Protein AF-A0A8J6EGS8-F1 (afdb_monomer)

pLDDT: mean 72.05, std 14.78, range [45.22, 96.75]

InterPro domains:
  IPR000407 Nucleoside phosphatase GDA1/CD39 [PF01150] (3-52)

Mean predicted aligned error: 17.83 Å

Radius of gyration: 33.86 Å; Cα contacts (8 Å, |Δi|>4): 19; chains: 1; bounding box: 23×106×41 Å

Foldseek 3Di:
DVVVVVCCVCVVVVDDPVRVVVDDDDQDDPHDGDDVVVVVVCVVVCVVVPDPPDPPPDDDPVVVVVVVVVVVVVVVVVVVVVVVVVVVVVVVPD

Solvent-accessible surface area (backbone atoms only — not comparable to full-atom values): 5826 Å² total; per-residue (Å²): 118,66,67,59,58,51,45,42,43,42,71,67,70,59,48,44,90,84,55,49,80,75,62,77,94,68,68,58,56,96,91,43,70,67,52,69,67,55,59,49,52,36,61,75,64,59,69,59,59,91,53,67,86,57,79,79,76,55,81,52,69,67,58,55,53,50,52,53,51,51,51,53,51,52,52,52,53,51,49,51,50,52,52,48,52,54,53,48,61,65,56,78,75,115

Secondary structure (DSSP, 8-state):
-HHHHHHIIIIIS---TTTGGG----SEETTEE-SHHHHHHHHHTT-S-SS-TTTTS-S-HHHHHHHHHHHHHHHHHHHHHHHHHHHHHTTTT-

Structure (mmCIF, N/CA/C/O backbone):
data_AF-A0A8J6EGS8-F1
#
_entry.id   AF-A0A8J6EGS8-F1
#
loop_
_atom_site.group_PDB
_atom_site.id
_atom_site.type_symbol
_atom_site.label_atom_id
_atom_site.label_alt_id
_atom_site.label_comp_id
_atom_site.label_asym_id
_atom_site.label_entity_id
_atom_site.label_seq_id
_atom_site.pdbx_PDB_ins_code
_atom_site.Cartn_x
_atom_site.Cartn_y
_atom_site.Cartn_z
_atom_site.occupancy
_atom_site.B_iso_or_equiv
_atom_site.auth_seq_id
_atom_site.auth_comp_id
_atom_site.auth_asym_id
_atom_site.auth_atom_id
_atom_site.pdbx_PDB_model_num
ATOM 1 N N . MET A 1 1 ? 1.597 -39.719 -3.846 1.00 58.38 1 MET A N 1
ATOM 2 C CA . MET A 1 1 ? 1.861 -38.266 -3.988 1.00 58.38 1 MET A CA 1
ATOM 3 C C . MET A 1 1 ? 0.920 -37.398 -3.141 1.00 58.38 1 MET A C 1
ATOM 5 O O . MET A 1 1 ? 1.366 -36.401 -2.598 1.00 58.38 1 MET A O 1
ATOM 9 N N . THR A 1 2 ? -0.342 -37.794 -2.940 1.00 70.06 2 THR A N 1
ATOM 10 C CA . THR A 1 2 ? -1.340 -37.109 -2.086 1.00 70.06 2 THR A CA 1
ATOM 11 C C . THR A 1 2 ? -1.011 -37.100 -0.589 1.00 70.06 2 THR A C 1
ATOM 13 O O . THR A 1 2 ? -1.221 -36.088 0.072 1.00 70.06 2 THR A O 1
ATOM 16 N N . ASN A 1 3 ? -0.427 -38.182 -0.060 1.00 78.25 3 ASN A N 1
ATOM 17 C CA . ASN A 1 3 ? -0.070 -38.273 1.363 1.00 78.25 3 ASN A CA 1
ATOM 18 C C . ASN A 1 3 ? 0.970 -37.215 1.787 1.00 78.25 3 ASN A C 1
ATOM 20 O O . ASN A 1 3 ? 0.907 -36.676 2.883 1.00 78.25 3 ASN A O 1
ATOM 24 N N . PHE A 1 4 ? 1.895 -36.855 0.890 1.00 81.88 4 PHE A N 1
ATOM 25 C CA . PHE A 1 4 ? 2.908 -35.834 1.170 1.00 81.88 4 PHE A CA 1
ATOM 26 C C . PHE A 1 4 ? 2.285 -34.446 1.363 1.00 81.88 4 PHE A C 1
ATOM 28 O O . PHE A 1 4 ? 2.578 -33.773 2.345 1.00 81.88 4 PHE A O 1
ATOM 35 N N . ILE A 1 5 ? 1.378 -34.045 0.467 1.00 79.69 5 ILE A N 1
ATOM 36 C CA . ILE A 1 5 ? 0.691 -32.747 0.542 1.00 79.69 5 ILE A CA 1
ATOM 37 C C . ILE A 1 5 ? -0.199 -32.683 1.790 1.00 79.69 5 ILE A C 1
ATOM 39 O O . ILE A 1 5 ? -0.202 -31.673 2.491 1.00 79.69 5 ILE A O 1
ATOM 43 N N . TYR A 1 6 ? -0.895 -33.778 2.111 1.00 81.69 6 TYR A N 1
ATOM 44 C CA . TYR A 1 6 ? -1.718 -33.875 3.316 1.00 81.69 6 TYR A CA 1
ATOM 45 C C . TYR A 1 6 ? -0.889 -33.732 4.600 1.00 81.69 6 TYR A C 1
ATOM 47 O O . TYR A 1 6 ? -1.240 -32.951 5.485 1.00 81.69 6 TYR A O 1
ATOM 55 N N . LEU A 1 7 ? 0.239 -34.443 4.695 1.00 83.75 7 LEU A N 1
ATOM 56 C CA . LEU A 1 7 ? 1.141 -34.351 5.844 1.00 83.75 7 LEU A CA 1
ATOM 57 C C . LEU A 1 7 ? 1.796 -32.969 5.954 1.00 83.75 7 LEU A C 1
ATOM 59 O O . LEU A 1 7 ? 1.934 -32.457 7.060 1.00 83.75 7 LEU A O 1
ATOM 63 N N . LEU A 1 8 ? 2.159 -32.336 4.837 1.00 84.44 8 LEU A N 1
ATOM 64 C CA . LEU A 1 8 ? 2.712 -30.981 4.833 1.00 84.44 8 LEU A CA 1
ATOM 65 C C . LEU A 1 8 ? 1.689 -29.955 5.347 1.00 84.44 8 LEU A C 1
ATOM 67 O O . LEU A 1 8 ? 2.019 -29.139 6.204 1.00 84.44 8 LEU A O 1
ATOM 71 N N . ALA A 1 9 ? 0.446 -30.012 4.863 1.00 82.25 9 ALA A N 1
ATOM 72 C CA . ALA A 1 9 ? -0.608 -29.087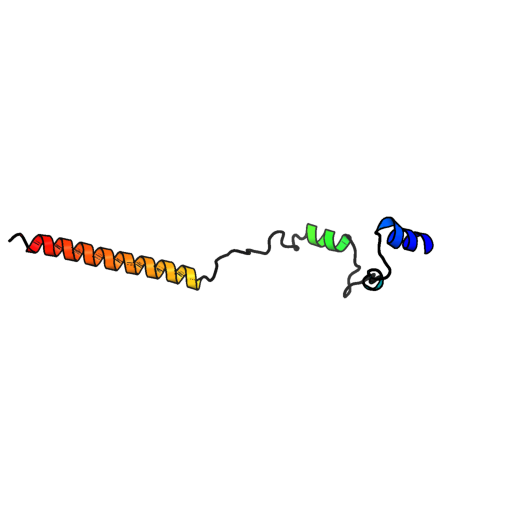 5.275 1.00 82.25 9 ALA A CA 1
ATOM 73 C C . ALA A 1 9 ? -1.000 -29.277 6.751 1.00 82.25 9 ALA A C 1
ATOM 75 O O . ALA A 1 9 ? -1.072 -28.304 7.500 1.00 82.25 9 ALA A O 1
ATOM 76 N N . SER A 1 10 ? -1.193 -30.525 7.185 1.00 80.06 10 SER A N 1
ATOM 77 C CA . SER A 1 10 ? -1.642 -30.838 8.548 1.00 80.06 10 SER A CA 1
ATOM 78 C C . SER A 1 10 ? -0.518 -30.800 9.586 1.00 80.06 10 SER A C 1
ATOM 80 O O . SER A 1 10 ? -0.671 -30.181 10.631 1.00 80.06 10 SER A O 1
ATOM 82 N N . LYS A 1 11 ? 0.633 -31.434 9.332 1.00 80.94 11 LYS A N 1
ATOM 83 C CA . LYS A 1 11 ? 1.735 -31.515 10.308 1.00 80.94 11 LYS A CA 1
ATOM 84 C C . LYS A 1 11 ? 2.764 -30.397 10.159 1.00 80.94 11 LYS A C 1
ATOM 86 O O . LYS A 1 11 ? 3.321 -29.971 11.165 1.00 80.94 11 LYS A O 1
ATOM 91 N N . GLY A 1 12 ? 3.025 -29.935 8.936 1.00 81.94 12 GLY A N 1
ATOM 92 C CA . GLY A 1 12 ? 3.983 -28.856 8.671 1.00 81.94 12 GLY A CA 1
ATOM 93 C C . GLY A 1 12 ? 3.393 -27.478 8.968 1.00 81.94 12 GLY A C 1
ATOM 94 O O . GLY A 1 12 ? 3.867 -26.775 9.856 1.00 81.94 12 GLY A O 1
ATOM 95 N N . TYR A 1 13 ? 2.326 -27.118 8.254 1.00 81.12 13 TYR A N 1
ATOM 96 C CA . TYR A 1 13 ? 1.654 -25.821 8.389 1.00 81.12 13 TYR A CA 1
ATOM 97 C C . TYR A 1 13 ? 0.582 -25.775 9.485 1.00 81.12 13 TYR A C 1
ATOM 99 O O . TYR A 1 13 ? 0.074 -24.696 9.780 1.00 81.12 13 TYR A O 1
ATOM 107 N N . LYS A 1 14 ? 0.268 -26.915 10.119 1.00 82.56 14 LYS A N 1
ATOM 108 C CA . LYS A 1 14 ? -0.707 -27.018 11.219 1.00 82.56 14 LYS A CA 1
ATOM 109 C C . LYS A 1 14 ? -2.113 -26.536 10.841 1.00 82.56 14 LYS A C 1
ATOM 111 O O . LYS A 1 14 ? -2.828 -25.999 11.684 1.00 82.56 14 LYS A O 1
ATOM 116 N N . PHE A 1 15 ? -2.516 -26.725 9.583 1.00 80.12 15 PHE A N 1
ATOM 117 C CA . PHE A 1 15 ? -3.903 -26.503 9.189 1.00 80.12 15 PHE A CA 1
ATOM 118 C C . PHE A 1 15 ? -4.801 -27.558 9.841 1.00 80.12 15 PHE A C 1
ATOM 120 O O . PHE A 1 15 ? -4.481 -28.746 9.841 1.00 80.12 15 PHE A O 1
ATOM 127 N N . ASP A 1 16 ? -5.922 -27.100 10.385 1.00 77.00 16 ASP A N 1
ATOM 128 C CA . ASP A 1 16 ? -6.926 -27.916 11.058 1.00 77.00 16 ASP A CA 1
ATOM 129 C C . ASP A 1 16 ? -8.195 -27.985 10.195 1.00 77.00 16 ASP A C 1
ATOM 131 O O . ASP A 1 16 ? -8.362 -27.212 9.247 1.00 77.00 16 ASP A O 1
ATOM 135 N N . ASN A 1 17 ? -9.125 -28.875 10.530 1.00 72.75 17 ASN A N 1
ATOM 136 C CA . ASN A 1 17 ? -10.374 -29.082 9.790 1.00 72.75 17 ASN A CA 1
ATOM 137 C C . ASN A 1 17 ? -11.242 -27.813 9.679 1.00 72.75 17 ASN A C 1
ATOM 139 O O . ASN A 1 17 ? -12.091 -27.734 8.797 1.00 72.75 17 ASN A O 1
ATOM 143 N N . GLN A 1 18 ? -11.018 -26.816 10.541 1.00 71.50 18 GLN A N 1
ATOM 144 C CA . GLN A 1 18 ? -11.677 -25.506 10.493 1.00 71.50 18 GLN A CA 1
ATOM 145 C C . GLN A 1 18 ? -10.999 -24.514 9.530 1.00 71.50 18 GLN A C 1
ATOM 147 O O . GLN A 1 18 ? -11.665 -23.646 8.974 1.00 71.50 18 GLN A O 1
ATOM 152 N N . SER A 1 19 ? -9.683 -24.621 9.309 1.00 70.12 19 SER A N 1
ATOM 153 C CA . SER A 1 19 ? -8.927 -23.712 8.430 1.00 70.12 19 SER A CA 1
ATOM 154 C C . SER A 1 19 ? -8.700 -24.274 7.028 1.00 70.12 19 SER A C 1
ATOM 156 O O . SER A 1 19 ? -8.527 -23.507 6.083 1.00 70.12 19 SER A O 1
ATOM 158 N N . PHE A 1 20 ? -8.769 -25.596 6.867 1.00 70.31 20 PHE A N 1
ATOM 159 C CA . PHE A 1 20 ? -8.638 -26.275 5.579 1.00 70.31 20 PHE A CA 1
ATOM 160 C C . PHE A 1 20 ? -9.706 -25.880 4.536 1.00 70.31 20 PHE A C 1
ATOM 162 O O . PHE A 1 20 ? -9.336 -25.689 3.378 1.00 70.31 20 PHE A O 1
ATOM 169 N N . PRO A 1 21 ? -10.992 -25.671 4.898 1.00 73.75 21 PRO A N 1
ATOM 170 C CA . PRO A 1 21 ? -12.014 -25.209 3.953 1.00 73.75 21 PRO A CA 1
ATOM 171 C C . PRO A 1 21 ? -11.739 -23.818 3.362 1.00 73.75 21 PRO A C 1
ATOM 173 O O . PRO A 1 21 ? -12.258 -23.500 2.297 1.00 73.75 21 PRO A O 1
ATOM 176 N N . ASN A 1 22 ? -10.904 -23.001 4.016 1.00 71.56 22 ASN A N 1
ATOM 177 C CA . ASN A 1 22 ? -10.506 -21.680 3.515 1.00 71.56 22 ASN A CA 1
ATOM 178 C C . ASN A 1 22 ? -9.347 -21.745 2.502 1.00 71.56 22 ASN A C 1
ATOM 180 O O . ASN A 1 22 ? -8.959 -20.718 1.943 1.00 71.56 22 ASN A O 1
ATOM 184 N N . ILE A 1 23 ? -8.774 -22.928 2.255 1.00 72.12 23 ILE A N 1
ATOM 185 C CA . ILE A 1 23 ? -7.686 -23.117 1.293 1.00 72.12 23 ILE A CA 1
ATOM 186 C C . ILE A 1 23 ? -8.289 -23.451 -0.069 1.00 72.12 23 ILE A C 1
ATOM 188 O O . ILE A 1 23 ? -8.820 -24.539 -0.287 1.00 72.12 23 ILE A O 1
ATOM 192 N N . VAL A 1 24 ? -8.155 -22.527 -1.018 1.00 74.38 24 VAL A N 1
ATOM 193 C CA . VAL A 1 24 ? -8.618 -22.737 -2.391 1.00 74.38 24 VAL A CA 1
ATOM 194 C C . VAL A 1 24 ? -7.424 -23.013 -3.299 1.00 74.38 24 VAL A C 1
ATOM 196 O O . VAL A 1 24 ? -6.595 -22.141 -3.555 1.00 74.38 24 VAL A O 1
ATOM 199 N N . PHE A 1 25 ? -7.347 -24.235 -3.822 1.00 73.62 25 PHE A N 1
ATOM 200 C CA . PHE A 1 25 ? -6.309 -24.634 -4.769 1.00 73.62 25 PHE A CA 1
ATOM 201 C C . PHE A 1 25 ? -6.634 -24.105 -6.170 1.00 73.62 25 PHE A C 1
ATOM 203 O O . PHE A 1 25 ? -7.276 -24.774 -6.977 1.00 73.62 25 PHE A O 1
ATOM 210 N N . GLN A 1 26 ? -6.183 -22.885 -6.458 1.00 70.19 26 GLN A N 1
ATOM 211 C CA . GLN A 1 26 ? -6.333 -22.238 -7.761 1.00 70.19 26 GLN A CA 1
ATOM 212 C C . GLN A 1 26 ? -4.984 -22.092 -8.460 1.00 70.19 26 GLN A C 1
ATOM 214 O O . GLN A 1 26 ? -4.002 -21.646 -7.876 1.00 70.19 26 GLN A O 1
ATOM 219 N N . LYS A 1 27 ? -4.944 -22.456 -9.744 1.00 61.16 27 LYS A N 1
ATOM 220 C CA . LYS A 1 27 ? -3.753 -22.311 -10.600 1.00 61.16 27 LYS A CA 1
ATOM 221 C C . LYS A 1 27 ? -3.744 -20.990 -11.384 1.00 61.16 27 LYS A C 1
ATOM 223 O O . LYS A 1 27 ? -2.702 -20.572 -11.889 1.00 61.16 27 LYS A O 1
ATOM 228 N N . LYS A 1 28 ? -4.903 -20.345 -11.516 1.00 55.16 28 LYS A N 1
ATOM 229 C CA . LYS A 1 28 ? -5.118 -19.128 -12.305 1.00 55.16 28 LYS A CA 1
ATOM 230 C C . LYS A 1 28 ? -6.022 -18.175 -11.531 1.00 55.16 28 LYS A C 1
ATOM 232 O O . LYS A 1 28 ? -6.972 -18.635 -10.904 1.00 55.16 28 LYS A O 1
ATOM 237 N N . ALA A 1 29 ? -5.715 -16.885 -11.587 1.00 65.50 29 ALA A N 1
ATOM 238 C CA . ALA A 1 29 ? -6.585 -15.809 -11.127 1.00 65.50 29 ALA A CA 1
ATOM 239 C C . ALA A 1 29 ? -6.788 -14.862 -12.311 1.00 65.50 29 ALA A C 1
ATOM 241 O O . ALA A 1 29 ? -5.806 -14.461 -12.942 1.00 65.50 29 ALA A O 1
ATOM 242 N N . ALA A 1 30 ? -8.048 -14.552 -12.627 1.00 61.66 30 ALA A N 1
ATOM 243 C CA . ALA A 1 30 ? -8.443 -13.934 -13.895 1.00 61.66 30 ALA A CA 1
ATOM 244 C C . ALA A 1 30 ? -7.917 -14.750 -15.096 1.00 61.66 30 ALA A C 1
ATOM 246 O O . ALA A 1 30 ? -8.393 -15.861 -15.311 1.00 61.66 30 ALA A O 1
ATOM 247 N N . ASP A 1 31 ? -6.891 -14.270 -15.801 1.00 61.34 31 ASP A N 1
ATOM 248 C CA . ASP A 1 31 ? -6.302 -14.938 -16.974 1.00 61.34 31 ASP A CA 1
ATOM 249 C C . ASP A 1 31 ? -4.807 -15.258 -16.820 1.00 61.34 31 ASP A C 1
ATOM 251 O O . ASP A 1 31 ? -4.189 -15.854 -17.706 1.00 61.34 31 ASP A O 1
ATOM 255 N N . THR A 1 32 ? -4.214 -14.927 -15.669 1.00 56.72 32 THR A N 1
ATOM 256 C CA . THR A 1 32 ? -2.769 -15.048 -15.445 1.00 56.72 32 THR A CA 1
ATOM 257 C C . THR A 1 32 ? -2.453 -16.203 -14.495 1.00 56.72 32 THR A C 1
ATOM 259 O O . THR A 1 32 ? -3.157 -16.460 -13.514 1.00 56.72 32 THR A O 1
ATOM 262 N N . SER A 1 33 ? -1.377 -16.939 -14.786 1.00 63.88 33 SER A N 1
ATOM 263 C CA . SER A 1 33 ? -0.875 -17.997 -13.907 1.00 63.88 33 SER A CA 1
ATOM 264 C C . SER A 1 33 ? -0.398 -17.408 -12.579 1.00 63.88 33 SER A C 1
ATOM 266 O O . SER A 1 33 ? 0.498 -16.562 -12.564 1.00 63.88 33 SER A O 1
ATOM 268 N N . ILE A 1 34 ? -0.974 -17.881 -11.473 1.00 61.50 34 ILE A N 1
ATOM 269 C CA . ILE A 1 34 ? -0.612 -17.444 -10.122 1.00 61.50 34 ILE A CA 1
ATOM 270 C C . ILE A 1 34 ? 0.774 -18.005 -9.796 1.00 61.50 34 ILE A C 1
ATOM 272 O O . ILE A 1 34 ? 0.969 -19.221 -9.777 1.00 61.50 34 ILE A O 1
ATOM 276 N N . GLY A 1 35 ? 1.745 -17.129 -9.548 1.00 69.44 35 GLY A N 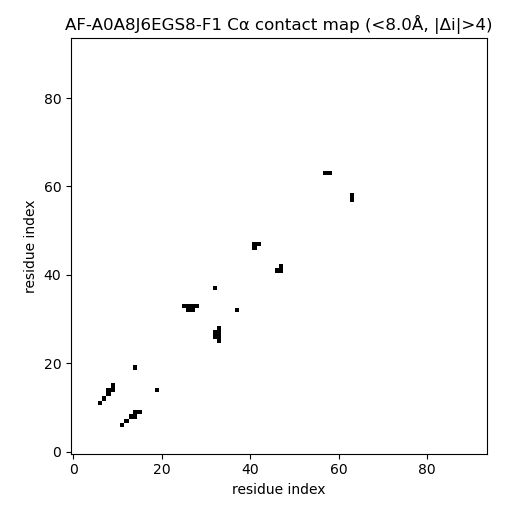1
ATOM 277 C CA . GLY A 1 35 ? 3.093 -17.542 -9.182 1.00 69.44 35 GLY A CA 1
ATOM 278 C C . GLY A 1 35 ? 4.052 -16.375 -8.986 1.00 69.44 35 GLY A C 1
ATOM 279 O O . GLY A 1 35 ? 3.768 -15.238 -9.363 1.00 69.44 35 GLY A O 1
ATOM 280 N N . TRP A 1 36 ? 5.225 -16.687 -8.430 1.00 74.06 36 TRP A N 1
ATOM 281 C CA . TRP A 1 36 ? 6.302 -15.729 -8.157 1.00 74.06 36 TRP A CA 1
ATOM 282 C C . TRP A 1 36 ? 6.729 -14.916 -9.385 1.00 74.06 36 TRP A C 1
ATOM 284 O O . TRP A 1 36 ? 7.181 -13.790 -9.228 1.00 74.06 36 TRP A O 1
ATOM 294 N N . ALA A 1 37 ? 6.538 -15.438 -10.601 1.00 71.19 37 ALA A N 1
ATOM 295 C CA . ALA A 1 37 ? 6.860 -14.742 -11.847 1.00 71.19 37 ALA A CA 1
ATOM 296 C C . ALA A 1 37 ? 6.067 -13.434 -12.037 1.00 71.19 37 ALA A C 1
ATOM 298 O O . ALA A 1 37 ? 6.628 -12.450 -12.512 1.00 71.19 37 ALA A O 1
ATOM 299 N N . LEU A 1 38 ? 4.794 -13.389 -11.624 1.00 67.94 38 LEU A N 1
ATOM 300 C CA . LEU A 1 38 ? 3.977 -12.176 -11.731 1.00 67.94 38 LEU A CA 1
ATOM 301 C C . LEU A 1 38 ? 4.432 -11.109 -10.725 1.00 67.94 38 LEU A C 1
ATOM 303 O O . LEU A 1 38 ? 4.595 -9.949 -11.088 1.00 67.94 38 LEU A O 1
ATOM 307 N N . GLY A 1 39 ? 4.706 -11.515 -9.480 1.00 68.56 39 GLY A N 1
ATOM 308 C CA . GLY A 1 39 ? 5.285 -10.633 -8.459 1.00 68.56 39 GLY A CA 1
ATOM 309 C C . GLY A 1 39 ? 6.689 -10.144 -8.832 1.00 68.56 39 GLY A C 1
ATOM 310 O O . GLY A 1 39 ? 7.023 -8.988 -8.596 1.00 68.56 39 GLY A O 1
ATOM 311 N N . TYR A 1 40 ? 7.486 -10.992 -9.485 1.00 68.62 40 TYR A N 1
ATOM 312 C CA . TYR A 1 40 ? 8.807 -10.638 -10.000 1.00 68.62 40 TYR A CA 1
ATOM 313 C C . TYR A 1 40 ? 8.726 -9.606 -11.130 1.00 68.62 40 TYR A C 1
ATOM 315 O O . TYR A 1 40 ? 9.453 -8.615 -11.109 1.00 68.62 40 TYR A O 1
ATOM 323 N N . MET A 1 41 ? 7.799 -9.787 -12.075 1.00 67.25 41 MET A N 1
ATOM 324 C CA . MET A 1 41 ? 7.550 -8.809 -13.133 1.00 67.25 41 MET A CA 1
ATOM 325 C C . MET A 1 41 ? 7.067 -7.473 -12.555 1.00 67.25 41 MET A C 1
ATOM 327 O O . MET A 1 41 ? 7.562 -6.430 -12.963 1.00 67.25 41 MET A O 1
ATOM 331 N N . LEU A 1 42 ? 6.179 -7.502 -11.558 1.00 63.03 42 LEU A N 1
ATOM 332 C CA . LEU A 1 42 ? 5.700 -6.310 -10.852 1.00 63.03 42 LEU A CA 1
ATOM 333 C C . LEU A 1 42 ? 6.796 -5.575 -10.057 1.00 63.03 42 LEU A C 1
ATOM 335 O O . LEU A 1 42 ? 6.778 -4.346 -9.978 1.00 63.03 42 LEU A O 1
ATOM 339 N N . ASN A 1 43 ? 7.753 -6.312 -9.486 1.00 65.56 43 ASN A N 1
ATOM 340 C CA . ASN A 1 43 ? 8.917 -5.751 -8.799 1.00 65.56 43 ASN A CA 1
ATOM 341 C C . ASN A 1 43 ? 9.893 -5.086 -9.786 1.00 65.56 43 ASN A C 1
ATOM 343 O O . ASN A 1 43 ? 10.418 -4.013 -9.508 1.00 65.56 43 ASN A O 1
ATOM 347 N N . LEU A 1 44 ? 10.108 -5.696 -10.957 1.00 59.16 44 LEU A N 1
ATOM 348 C CA . LEU A 1 44 ? 10.975 -5.140 -12.001 1.00 59.16 44 LEU A CA 1
ATOM 349 C C . LEU A 1 44 ? 10.360 -3.933 -12.720 1.00 59.16 44 LEU A C 1
ATOM 351 O O . LEU A 1 44 ? 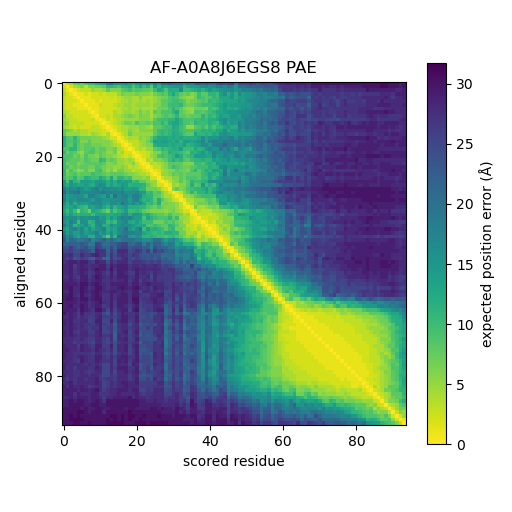11.096 -3.051 -13.153 1.00 59.16 44 LEU A O 1
ATOM 355 N N . THR A 1 45 ? 9.032 -3.866 -12.841 1.00 58.31 45 THR A N 1
ATOM 356 C CA . THR A 1 45 ? 8.345 -2.715 -13.449 1.00 58.31 45 THR A CA 1
ATOM 357 C C . THR A 1 45 ? 8.063 -1.583 -12.465 1.00 58.31 45 THR A C 1
ATOM 359 O O . THR A 1 45 ? 7.480 -0.579 -12.870 1.00 58.31 45 THR A O 1
ATOM 362 N N . ASN A 1 46 ? 8.462 -1.717 -11.189 1.00 53.06 46 ASN A N 1
ATOM 363 C CA . ASN A 1 46 ? 8.196 -0.736 -10.129 1.00 53.06 46 ASN A CA 1
ATOM 364 C C . ASN A 1 46 ? 6.704 -0.317 -10.079 1.00 53.06 46 ASN A C 1
ATOM 366 O O . ASN A 1 46 ? 6.367 0.813 -9.733 1.00 53.06 46 ASN A O 1
ATOM 370 N N . MET A 1 47 ? 5.804 -1.224 -10.495 1.00 55.56 47 MET A N 1
ATOM 371 C CA . MET A 1 47 ? 4.353 -1.001 -10.562 1.00 55.56 47 MET A CA 1
ATOM 372 C C . MET A 1 47 ? 3.643 -1.389 -9.268 1.00 55.56 47 MET A C 1
ATOM 374 O O . MET A 1 47 ? 2.465 -1.079 -9.112 1.00 55.56 47 MET A O 1
ATOM 378 N N . ILE A 1 48 ? 4.334 -2.053 -8.338 1.00 54.12 48 ILE A N 1
ATOM 379 C CA . ILE A 1 48 ? 3.917 -2.055 -6.937 1.00 54.12 48 ILE A CA 1
ATOM 380 C C . ILE A 1 48 ? 4.487 -0.758 -6.382 1.00 54.12 48 ILE A C 1
ATOM 382 O O . ILE A 1 48 ? 5.703 -0.677 -6.212 1.00 54.12 48 ILE A O 1
ATOM 386 N N . PRO A 1 49 ? 3.661 0.274 -6.170 1.00 48.75 49 PRO A N 1
ATOM 387 C CA . PRO A 1 49 ? 4.162 1.530 -5.660 1.00 48.75 49 PRO A CA 1
ATOM 388 C C . PRO A 1 49 ? 4.722 1.233 -4.262 1.00 48.75 49 PRO A C 1
ATOM 390 O O . PRO A 1 49 ? 3.968 0.949 -3.332 1.00 48.75 49 PRO A O 1
ATOM 393 N N . ALA A 1 50 ? 6.055 1.214 -4.138 1.00 52.56 50 ALA A N 1
ATOM 394 C CA . ALA A 1 50 ? 6.773 0.955 -2.885 1.00 52.56 50 ALA A CA 1
ATOM 395 C C . ALA A 1 50 ? 6.433 1.986 -1.798 1.00 52.56 50 ALA A C 1
ATOM 397 O O . ALA A 1 50 ? 6.670 1.775 -0.615 1.00 52.56 50 ALA A O 1
ATOM 398 N N . GLU A 1 51 ? 5.772 3.061 -2.193 1.00 51.69 51 GLU A N 1
ATOM 399 C CA . GLU A 1 51 ? 5.013 3.939 -1.338 1.00 51.69 51 GLU A CA 1
ATOM 400 C C . GLU A 1 51 ? 3.696 4.151 -2.059 1.00 51.69 51 GLU A C 1
ATOM 402 O O . GLU A 1 51 ? 3.702 4.572 -3.215 1.00 51.69 51 GLU A O 1
ATOM 407 N N . GLN A 1 52 ? 2.567 3.878 -1.399 1.00 52.16 52 GLN A N 1
ATOM 408 C CA . GLN A 1 52 ? 1.299 4.518 -1.747 1.00 52.16 52 GLN A CA 1
ATOM 409 C C . GLN A 1 52 ? 1.624 5.948 -2.166 1.00 52.16 52 GLN A C 1
ATOM 411 O O . GLN A 1 52 ? 2.150 6.686 -1.335 1.00 52.16 52 GLN A O 1
ATOM 416 N N . ALA A 1 53 ? 1.428 6.278 -3.446 1.00 47.97 53 ALA A N 1
ATOM 417 C CA . ALA A 1 53 ? 1.842 7.552 -4.007 1.00 47.97 53 ALA A CA 1
ATOM 418 C C . ALA A 1 53 ? 1.251 8.662 -3.135 1.00 47.97 53 ALA A C 1
ATOM 420 O O . ALA A 1 53 ? 0.071 8.993 -3.233 1.00 47.97 53 ALA A O 1
ATOM 421 N N . SER A 1 54 ? 2.062 9.171 -2.211 1.00 49.56 54 SER A N 1
ATOM 422 C CA . SER A 1 54 ? 1.666 10.125 -1.189 1.00 49.56 54 SER A CA 1
ATOM 423 C C . SER A 1 54 ? 0.355 9.805 -0.448 1.00 49.56 54 SER A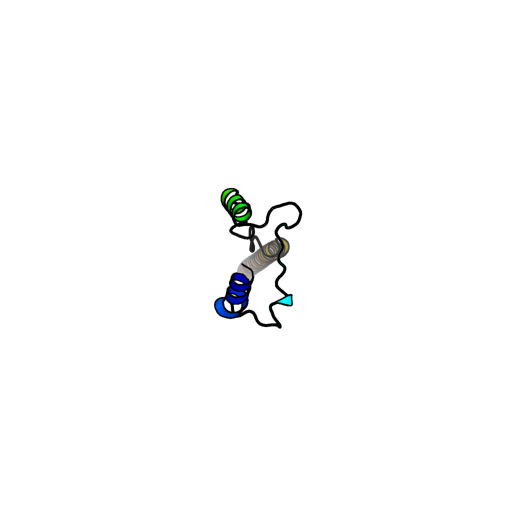 C 1
ATOM 425 O O . SER A 1 54 ? -0.600 10.583 -0.517 1.00 49.56 54 SER A O 1
ATOM 427 N N . ILE A 1 55 ? 0.333 8.789 0.424 1.00 52.00 55 ILE A N 1
ATOM 428 C CA . ILE A 1 55 ? -0.299 9.113 1.716 1.00 52.00 55 ILE A CA 1
ATOM 429 C C . ILE A 1 55 ? 0.448 10.371 2.194 1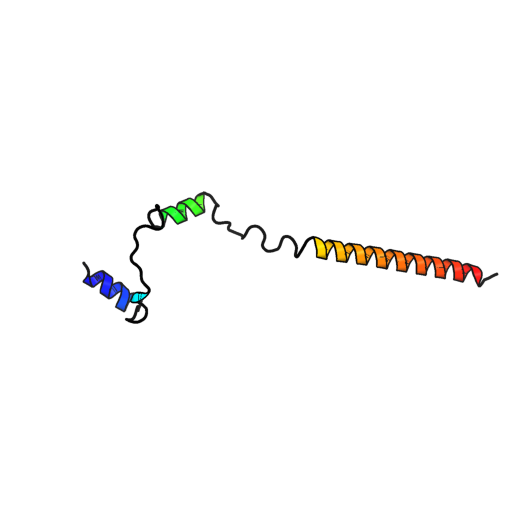.00 52.00 55 ILE A C 1
ATOM 431 O O . ILE A 1 55 ? 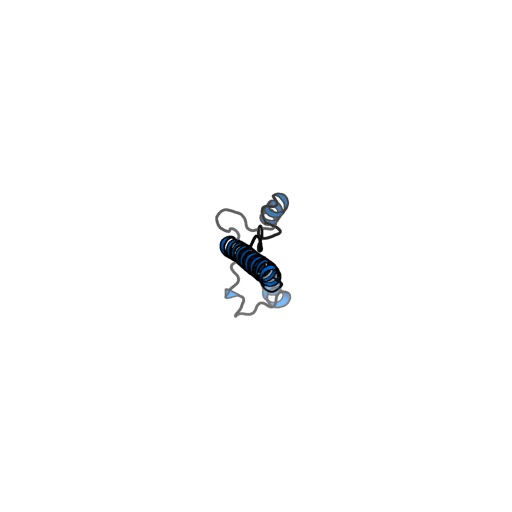1.675 10.365 2.188 1.00 52.00 55 ILE A O 1
ATOM 435 N N . LEU A 1 56 ? -0.253 11.450 2.548 1.00 53.59 56 LEU A N 1
ATOM 436 C CA . LEU A 1 56 ? 0.288 12.717 3.083 1.00 53.59 56 LEU A CA 1
ATOM 437 C C . LEU A 1 56 ? 0.616 13.872 2.109 1.00 53.59 56 LEU A C 1
ATOM 439 O O . LEU A 1 56 ? 1.144 14.881 2.581 1.00 53.59 56 LEU A O 1
ATOM 443 N N . LYS A 1 57 ? 0.261 13.864 0.811 1.00 51.84 57 LYS A N 1
ATOM 444 C CA . LYS A 1 57 ? 0.194 15.157 0.082 1.00 51.84 57 LYS A CA 1
ATOM 445 C C . LYS A 1 57 ? -1.078 15.895 0.483 1.00 51.84 57 LYS A C 1
ATOM 447 O O . LYS A 1 57 ? -2.099 15.831 -0.186 1.00 51.84 57 LYS A O 1
ATOM 452 N N . ALA A 1 58 ? -0.940 16.591 1.606 1.00 52.06 58 ALA A N 1
ATOM 453 C CA . ALA A 1 58 ? -1.838 17.597 2.135 1.00 52.06 58 ALA A CA 1
ATOM 454 C C . ALA A 1 58 ? -3.251 17.080 2.420 1.00 52.06 58 ALA A C 1
ATOM 456 O O . ALA A 1 58 ? -4.132 17.068 1.565 1.00 52.06 58 ALA A O 1
ATOM 457 N N . THR A 1 59 ? -3.479 16.752 3.689 1.00 55.28 59 THR A N 1
ATOM 458 C CA . THR A 1 59 ? -4.738 17.038 4.383 1.00 55.28 59 THR A CA 1
ATOM 459 C C . THR A 1 59 ? -5.439 18.246 3.751 1.00 55.28 59 THR A C 1
ATOM 461 O O . THR A 1 59 ? -5.065 19.382 4.024 1.00 55.28 59 THR A O 1
ATOM 464 N N . THR A 1 60 ? -6.405 17.990 2.862 1.00 61.31 60 THR A N 1
ATOM 465 C CA . THR A 1 60 ? -7.317 18.957 2.228 1.00 61.31 60 THR A CA 1
ATOM 466 C C . THR A 1 60 ? -6.675 20.314 1.903 1.00 61.31 60 THR A C 1
ATOM 468 O O . THR A 1 60 ? -6.666 21.202 2.751 1.00 61.31 60 THR A O 1
ATOM 471 N N . PHE A 1 61 ? -6.208 20.520 0.668 1.00 64.56 61 PHE A N 1
ATOM 472 C CA . PHE A 1 61 ? -5.724 21.819 0.153 1.00 64.56 61 PHE A CA 1
ATOM 473 C C . PHE A 1 61 ? -6.555 23.030 0.642 1.00 64.56 61 PHE A C 1
ATOM 475 O O . PHE A 1 61 ? -6.009 24.067 1.012 1.00 64.56 61 PHE A O 1
ATOM 482 N N . SER A 1 62 ? -7.876 22.850 0.749 1.00 66.44 62 SER A N 1
ATOM 483 C CA . SER A 1 62 ? -8.821 23.830 1.294 1.00 66.44 62 SER A CA 1
ATOM 484 C C . SER A 1 62 ? -8.561 24.243 2.753 1.00 66.44 62 SER A C 1
ATOM 486 O O . SER A 1 62 ? -8.670 25.422 3.076 1.00 66.44 62 SER A O 1
ATOM 488 N N . SER A 1 63 ? -8.226 23.310 3.647 1.00 77.12 63 SER A N 1
ATOM 489 C CA . SER A 1 63 ? -8.008 23.606 5.073 1.00 77.12 63 SER A CA 1
ATOM 490 C C . SER A 1 63 ? -6.694 24.348 5.302 1.00 77.12 63 SER A C 1
ATOM 492 O O . SER A 1 63 ? -6.626 25.259 6.122 1.00 77.12 63 SER A O 1
ATOM 494 N N . TRP A 1 64 ? -5.654 24.006 4.540 1.00 82.12 64 TRP A N 1
ATOM 495 C CA . TRP A 1 64 ? -4.373 24.710 4.601 1.00 82.12 64 TRP A CA 1
ATOM 496 C C . TRP A 1 64 ? -4.492 26.153 4.087 1.00 82.12 64 TRP A C 1
ATOM 498 O O . TRP A 1 64 ? -3.992 27.080 4.725 1.00 82.12 64 TRP A O 1
ATOM 508 N N . ALA A 1 65 ? -5.239 26.362 2.997 1.00 84.19 65 ALA A N 1
ATOM 509 C CA . ALA A 1 65 ? -5.540 27.698 2.489 1.00 84.19 65 ALA A CA 1
ATOM 510 C C . ALA A 1 65 ? -6.331 28.547 3.507 1.00 84.19 65 ALA A C 1
ATOM 512 O O .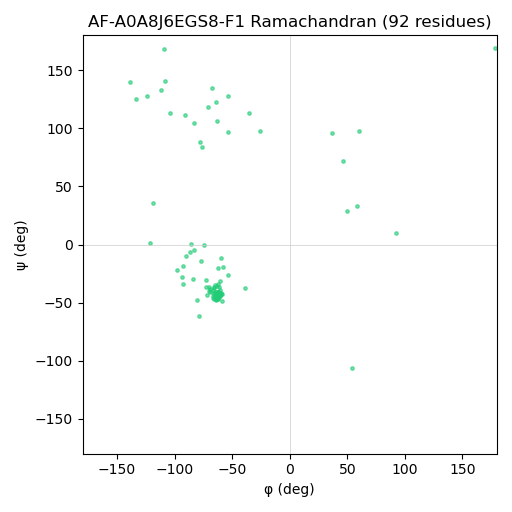 ALA A 1 65 ? -6.014 29.721 3.704 1.00 84.19 65 ALA A O 1
ATOM 513 N N . ALA A 1 66 ? -7.309 27.952 4.200 1.00 88.38 66 ALA A N 1
ATOM 514 C CA . ALA A 1 66 ? -8.086 28.638 5.233 1.00 88.38 66 ALA A CA 1
ATOM 515 C C . ALA A 1 66 ? -7.225 29.087 6.429 1.00 88.38 66 ALA A C 1
ATOM 517 O O . ALA A 1 66 ? -7.388 30.207 6.914 1.00 88.38 66 ALA A O 1
ATOM 518 N N . LEU A 1 67 ? -6.275 28.255 6.875 1.00 89.75 67 LEU A N 1
ATOM 519 C CA . LEU A 1 67 ? -5.349 28.608 7.959 1.00 89.75 67 LEU A CA 1
ATOM 520 C C . LEU A 1 67 ? -4.439 29.785 7.586 1.00 89.75 67 LEU A C 1
ATOM 522 O O . LEU A 1 67 ? -4.260 30.698 8.391 1.00 89.75 67 LEU A O 1
ATOM 526 N N . ILE A 1 68 ? -3.904 29.798 6.361 1.00 90.88 68 ILE A N 1
ATOM 527 C CA . ILE A 1 68 ? -3.070 30.907 5.873 1.00 90.88 68 ILE A CA 1
ATOM 528 C C . ILE A 1 68 ? -3.887 32.191 5.775 1.0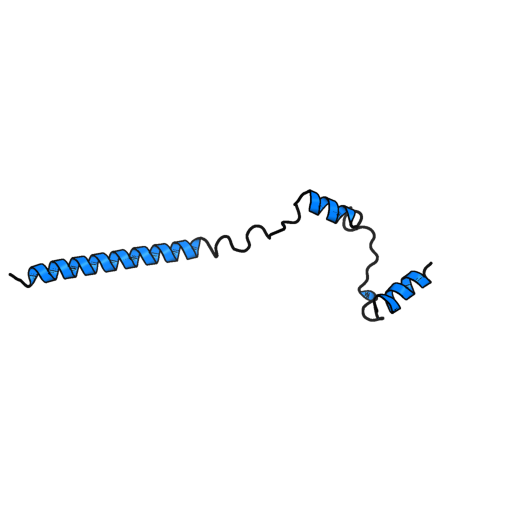0 90.88 68 ILE A C 1
ATOM 530 O O . ILE A 1 68 ? -3.430 33.245 6.214 1.00 90.88 68 ILE A O 1
ATOM 534 N N . PHE A 1 69 ? -5.103 32.108 5.236 1.00 94.06 69 PHE A N 1
ATOM 535 C CA . PHE A 1 69 ? -5.986 33.264 5.136 1.00 94.06 69 PHE A CA 1
ATOM 536 C C . PHE A 1 69 ? -6.283 33.867 6.515 1.00 94.06 69 PHE A C 1
ATOM 538 O O . PHE A 1 69 ? -6.110 35.069 6.715 1.00 94.06 69 PHE A O 1
ATOM 545 N N . LEU A 1 70 ? -6.652 33.028 7.487 1.00 94.88 70 LEU A N 1
ATOM 546 C CA . LEU A 1 70 ? -6.904 33.455 8.862 1.00 94.88 70 LEU A CA 1
ATOM 547 C C . LEU A 1 70 ? -5.667 34.121 9.482 1.00 94.88 70 LEU A C 1
ATOM 549 O O . LEU A 1 70 ? -5.787 35.170 10.113 1.00 94.88 70 LEU A O 1
ATOM 553 N N . PHE A 1 71 ? -4.478 33.559 9.257 1.00 95.56 71 PHE A N 1
ATOM 554 C CA . PHE A 1 71 ? -3.225 34.131 9.748 1.00 95.56 71 PHE A CA 1
ATOM 555 C C . PHE A 1 71 ? -2.963 35.540 9.187 1.00 95.56 71 PHE A C 1
ATOM 557 O O . PHE A 1 71 ? -2.625 36.454 9.940 1.00 95.56 71 PHE A O 1
ATOM 564 N N . VAL A 1 72 ? -3.189 35.748 7.885 1.00 96.75 72 VAL A N 1
ATOM 565 C CA . VAL A 1 72 ? -3.035 37.063 7.238 1.00 96.75 72 VAL A CA 1
ATOM 566 C C . VAL A 1 72 ? -4.031 38.086 7.793 1.00 96.75 72 VAL A C 1
ATOM 568 O O . VAL A 1 72 ? -3.650 39.226 8.062 1.00 96.75 72 VAL A O 1
ATOM 571 N N . VAL A 1 73 ? -5.288 37.686 8.017 1.00 96.69 73 VAL A N 1
ATOM 572 C CA . VAL A 1 73 ? -6.315 38.566 8.601 1.00 96.69 73 VAL A CA 1
ATOM 573 C C . VAL A 1 73 ? -5.924 39.007 10.013 1.00 96.69 73 VAL A C 1
ATOM 575 O O . VAL A 1 73 ? -6.003 40.196 10.320 1.00 96.69 73 VAL A O 1
ATOM 578 N N . ILE A 1 74 ? -5.446 38.083 10.854 1.00 96.62 74 ILE A N 1
ATOM 579 C CA . ILE A 1 74 ? -4.994 38.407 12.217 1.00 96.62 74 ILE A CA 1
ATOM 580 C C . ILE A 1 74 ? -3.831 39.404 12.187 1.00 96.62 74 ILE A C 1
ATOM 582 O O . ILE A 1 74 ? -3.848 40.377 12.942 1.00 96.62 74 ILE A O 1
ATOM 586 N N . LEU A 1 75 ? -2.849 39.205 11.301 1.00 96.62 75 LEU A N 1
ATOM 587 C CA . LEU A 1 75 ? -1.724 40.133 11.162 1.00 96.62 75 LEU A CA 1
ATOM 588 C C . LEU A 1 75 ? -2.168 41.530 10.717 1.00 96.62 75 LEU A C 1
ATOM 590 O O . LEU A 1 75 ? -1.673 42.521 11.252 1.00 96.62 75 LEU A O 1
ATOM 594 N N . LEU A 1 76 ? -3.117 41.625 9.782 1.00 96.44 76 LEU A N 1
ATOM 595 C CA . LEU A 1 76 ? -3.673 42.910 9.355 1.00 96.44 76 LEU A CA 1
ATOM 596 C C . LEU A 1 76 ? -4.383 43.632 10.502 1.00 96.44 76 LEU A C 1
ATOM 598 O O . LEU A 1 76 ? -4.135 44.816 10.717 1.00 96.44 76 LEU A O 1
ATOM 602 N N . VAL A 1 77 ? -5.221 42.927 11.265 1.00 95.69 77 VAL A N 1
ATOM 603 C CA . VAL A 1 77 ? -5.905 43.509 12.430 1.00 95.69 77 VAL A CA 1
ATOM 604 C C . VAL A 1 77 ? -4.888 43.980 13.468 1.00 95.69 77 VAL A C 1
ATOM 606 O O . VAL A 1 77 ? -4.989 45.108 13.946 1.00 95.69 77 VAL A O 1
ATOM 609 N N . ALA A 1 78 ? -3.871 43.169 13.771 1.00 94.88 78 ALA A N 1
ATOM 610 C CA . ALA A 1 78 ? -2.810 43.546 14.699 1.00 94.88 78 ALA A CA 1
ATOM 611 C C . ALA A 1 78 ? -2.048 44.798 14.230 1.00 94.8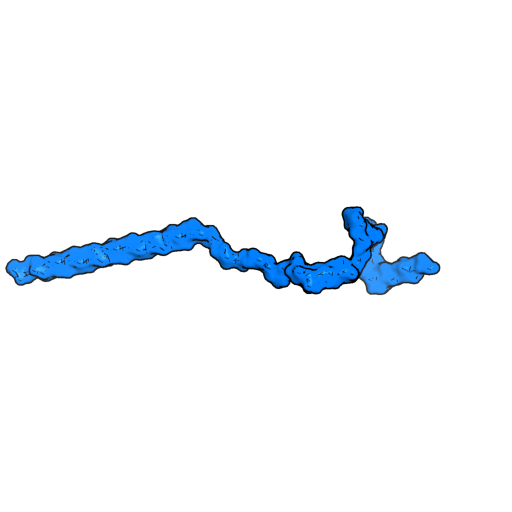8 78 ALA A C 1
ATOM 613 O O . ALA A 1 78 ? -1.801 45.695 15.034 1.00 94.88 78 ALA A O 1
ATOM 614 N N . LEU A 1 79 ? -1.731 44.901 12.935 1.00 94.94 79 LEU A N 1
ATOM 615 C CA . LEU A 1 79 ? -1.087 46.081 12.351 1.00 94.94 79 LEU A CA 1
ATOM 616 C C . LEU A 1 79 ? -1.976 47.325 12.421 1.00 94.94 79 LEU A C 1
ATOM 618 O O . LEU A 1 79 ? -1.484 48.395 12.766 1.00 94.94 79 LEU A O 1
ATOM 622 N N . ILE A 1 80 ? -3.273 47.198 12.129 1.00 93.94 80 ILE A N 1
ATOM 623 C CA . ILE A 1 80 ? -4.227 48.313 12.215 1.00 93.94 80 ILE A CA 1
ATOM 624 C C . ILE A 1 80 ? -4.354 48.794 13.661 1.00 93.94 80 ILE A C 1
ATOM 626 O O . ILE A 1 80 ? -4.314 49.999 13.902 1.00 93.94 80 ILE A O 1
ATOM 630 N N . LEU A 1 81 ? -4.469 47.873 14.622 1.00 92.50 81 LEU A N 1
ATOM 631 C CA . LEU A 1 81 ? -4.528 48.211 16.042 1.00 92.50 81 LEU A CA 1
ATOM 632 C C . LEU A 1 81 ? -3.233 48.877 16.505 1.00 92.50 81 LEU A C 1
ATOM 634 O O . LEU A 1 81 ? -3.296 49.927 17.132 1.00 92.50 81 LEU A O 1
ATOM 638 N N . LEU A 1 82 ? -2.073 48.322 16.147 1.00 92.38 82 LEU A N 1
ATOM 639 C CA . LEU A 1 82 ? -0.769 48.892 16.487 1.00 92.38 82 LEU A CA 1
ATOM 640 C C . LEU A 1 82 ? -0.578 50.280 15.867 1.00 92.38 82 LEU A C 1
ATOM 642 O O . LEU A 1 82 ? -0.095 51.193 16.528 1.00 92.38 82 LEU A O 1
ATOM 646 N N . PHE A 1 83 ? -0.991 50.474 14.616 1.00 89.50 83 PHE A N 1
ATOM 647 C CA . PHE A 1 83 ? -0.924 51.780 13.969 1.00 89.50 83 PHE A CA 1
ATOM 648 C C . PHE A 1 83 ? -1.924 52.772 14.577 1.00 89.50 83 PHE A C 1
ATOM 650 O O . PHE A 1 83 ? -1.604 53.948 14.751 1.00 89.50 83 PHE A O 1
ATOM 657 N N . GLY A 1 84 ? -3.122 52.309 14.936 1.00 85.94 84 GLY A N 1
ATOM 658 C CA . GLY A 1 84 ? -4.148 53.101 15.606 1.00 85.94 84 GLY A CA 1
ATOM 659 C C . GLY A 1 84 ? -3.710 53.567 16.994 1.00 85.94 84 GLY A C 1
ATOM 660 O O . GLY A 1 84 ? -3.794 54.758 17.286 1.00 85.94 84 GLY A O 1
ATOM 661 N N . THR A 1 85 ? -3.171 52.669 17.822 1.00 85.19 85 THR A N 1
ATOM 662 C CA . THR A 1 85 ? -2.634 53.018 19.147 1.00 85.19 85 THR A CA 1
ATOM 663 C C . THR A 1 85 ? -1.398 53.901 19.033 1.00 85.19 85 THR A C 1
ATOM 665 O O . THR A 1 85 ? -1.288 54.871 19.777 1.00 85.19 85 THR A O 1
ATOM 668 N N . PHE A 1 86 ? -0.513 53.657 18.062 1.00 79.00 86 PHE A N 1
ATOM 669 C CA . PHE A 1 86 ? 0.636 54.527 17.805 1.00 79.00 86 PHE A CA 1
ATOM 670 C C . PHE A 1 86 ? 0.203 55.940 17.384 1.00 79.00 86 PHE A C 1
ATOM 672 O O . PHE A 1 86 ? 0.753 56.937 17.854 1.00 79.00 86 PHE A O 1
ATOM 679 N N . ARG A 1 87 ? -0.829 56.055 16.538 1.00 75.00 87 ARG A N 1
ATOM 680 C CA . ARG A 1 87 ? -1.385 57.349 16.122 1.00 75.00 87 ARG A CA 1
ATOM 681 C C . ARG A 1 87 ? -2.129 58.052 17.261 1.00 75.00 87 ARG A C 1
ATOM 683 O O . ARG A 1 87 ? -2.020 59.270 17.364 1.00 75.00 87 ARG A O 1
ATOM 690 N N . SER A 1 88 ? -2.832 57.307 18.116 1.00 62.66 88 SER A N 1
ATOM 691 C CA . SER A 1 88 ? -3.525 57.834 19.301 1.00 62.66 88 SER A CA 1
ATOM 692 C C . SER A 1 88 ? -2.544 58.298 20.380 1.00 62.66 88 SER A C 1
ATOM 694 O O . SER A 1 88 ? -2.708 59.382 20.926 1.00 62.66 88 SER A O 1
ATOM 696 N N . SER A 1 89 ? -1.466 57.547 20.618 1.00 61.94 89 SER A N 1
ATOM 697 C CA . SER A 1 89 ? -0.384 57.942 21.528 1.00 61.94 89 SER A CA 1
ATOM 698 C C . SER A 1 89 ? 0.293 59.246 21.084 1.00 61.94 89 SER A C 1
ATOM 700 O O . SER A 1 89 ? 0.699 60.054 21.918 1.00 61.94 89 SER A O 1
ATOM 702 N N . LYS A 1 90 ? 0.343 59.506 19.770 1.00 57.94 90 LYS A N 1
ATOM 703 C CA . LYS A 1 90 ? 0.825 60.779 19.214 1.00 57.94 90 LYS A CA 1
ATOM 704 C C . LYS A 1 90 ? -0.194 61.931 19.312 1.00 57.94 90 LYS A C 1
ATOM 706 O O . LYS A 1 90 ? 0.186 63.072 19.082 1.00 57.94 90 LYS A O 1
ATOM 711 N N . GLN A 1 91 ? -1.472 61.652 19.591 1.00 57.00 91 GLN A N 1
ATOM 712 C CA . GLN A 1 91 ? -2.533 62.661 19.753 1.00 57.00 91 GLN A CA 1
ATOM 713 C C . GLN A 1 91 ? -2.738 63.072 21.221 1.00 57.00 91 GLN A C 1
ATOM 715 O O . GLN A 1 91 ? -3.107 64.210 21.466 1.00 57.00 91 GLN A O 1
ATOM 720 N N . GLU A 1 92 ? -2.446 62.196 22.190 1.00 51.44 92 GLU A N 1
ATOM 721 C CA . GLU A 1 92 ? -2.527 62.490 23.638 1.00 51.44 92 GLU A CA 1
ATOM 722 C C . GLU A 1 92 ? -1.387 63.382 24.180 1.00 51.44 92 GLU A C 1
ATOM 724 O O . GLU A 1 92 ? -1.351 63.691 25.367 1.00 51.44 92 GLU A O 1
ATOM 729 N N . THR A 1 93 ? -0.444 63.802 23.331 1.00 50.12 93 THR A N 1
ATOM 730 C CA . THR A 1 93 ? 0.723 64.631 23.703 1.00 50.12 93 THR A CA 1
ATOM 731 C C . THR A 1 93 ? 0.756 65.994 22.997 1.00 50.12 93 THR A C 1
ATOM 733 O O . THR A 1 93 ? 1.833 66.492 22.661 1.00 50.12 93 THR A O 1
ATOM 736 N N . ILE A 1 94 ? -0.412 66.609 22.772 1.00 45.22 94 ILE A N 1
ATOM 737 C CA . ILE A 1 94 ? -0.540 68.025 22.376 1.00 45.22 94 ILE A CA 1
ATOM 738 C C . ILE A 1 94 ? -1.395 68.758 23.405 1.00 45.22 94 ILE A C 1
ATOM 740 O O . ILE A 1 94 ? -2.501 68.255 23.698 1.00 45.22 94 ILE A O 1
#

Sequence (94 aa):
MTNFIYLLASKGYKFDNQSFPNIVFQKKAADTSIGWALGYMLNLTNMIPAEQASILKATTFSSWAALIFLFVVILLVALILLFGTFRSSKQETI

Organism: Eleutherodactylus coqui (NCBI:txid57060)